Protein AF-A0A1V1X166-F1 (afdb_monomer_lite)

Secondary structure (DSSP, 8-state):
-----------------PPPPPPPP--EEEE-TTSSEEEEEETTTTEEEEEEE-TTS-EEEEEEEE---S--EE-TTSSEEEEE-TTTTEEETT--TT-EEEEEEETTEEEEEEEGGGT-S-GGGPEE-SSEEE-EEEEEE-TTS-EEEEETT--EEEEETTTTEEEEPP---

Foldseek 3Di:
DDDDDDDPDPPPPDPQPDDPDDDDDAWDKAAAPVRQKIWTQHPVQQKIWIWGQDPVRDTDTDAMAGHHACDWFAHPVRFKIKGADNCQQWAFPPDDQQDFGIWMAGRHHTDETDGNVVQDVDPVLWPDDSGTTGFWHWPGADPVRWTWTAGSVRWIWTQDRVRRDIDTDDPDD

Radius of gyration: 21.97 Å; chains: 1; bounding box: 87×27×48 Å

Structure (mmCIF, N/CA/C/O backbone):
data_AF-A0A1V1X166-F1
#
_entry.id   AF-A0A1V1X166-F1
#
loop_
_atom_site.group_PDB
_atom_site.id
_atom_site.type_symbol
_atom_site.label_atom_id
_atom_site.label_alt_id
_atom_site.label_comp_id
_atom_site.label_asym_id
_atom_site.label_entity_id
_atom_site.label_seq_id
_atom_site.pdbx_PDB_ins_code
_atom_site.Cartn_x
_atom_site.Cartn_y
_atom_site.Cartn_z
_atom_site.occupancy
_atom_site.B_iso_or_equiv
_atom_site.auth_seq_id
_atom_site.auth_comp_id
_atom_site.auth_asym_id
_atom_site.auth_atom_id
_atom_site.pdbx_PDB_model_num
ATOM 1 N N . MET A 1 1 ? 74.374 15.516 -13.409 1.00 42.09 1 MET A N 1
ATOM 2 C CA . MET A 1 1 ? 73.071 16.212 -13.307 1.00 42.09 1 MET A CA 1
ATOM 3 C C . MET A 1 1 ? 71.978 15.278 -13.820 1.00 42.09 1 MET A C 1
ATOM 5 O O . MET A 1 1 ? 71.886 15.093 -15.024 1.00 42.09 1 MET A O 1
ATOM 9 N N . LYS A 1 2 ? 71.213 14.615 -12.943 1.00 38.03 2 LYS A N 1
ATOM 10 C CA . LYS A 1 2 ? 70.090 13.744 -13.339 1.00 38.03 2 LYS A CA 1
ATOM 11 C C . LYS A 1 2 ? 68.801 14.363 -12.799 1.00 38.03 2 LYS A C 1
ATOM 13 O O . LYS A 1 2 ? 68.615 14.415 -11.590 1.00 38.03 2 LYS A O 1
ATOM 18 N N . ARG A 1 3 ? 67.966 14.903 -13.692 1.00 47.53 3 ARG A N 1
ATOM 19 C CA . ARG A 1 3 ? 66.640 15.444 -13.363 1.00 47.53 3 ARG A CA 1
ATOM 20 C C . ARG A 1 3 ? 65.646 14.282 -13.362 1.00 47.53 3 ARG A C 1
ATOM 22 O O . ARG A 1 3 ? 65.454 13.653 -14.397 1.00 47.53 3 ARG A O 1
ATOM 29 N N . ILE A 1 4 ? 65.070 13.980 -12.203 1.00 52.19 4 ILE A N 1
ATOM 30 C CA . ILE A 1 4 ? 63.981 13.010 -12.053 1.00 52.19 4 ILE A CA 1
ATOM 31 C C . ILE A 1 4 ? 62.680 13.753 -12.367 1.00 52.19 4 ILE A C 1
ATOM 33 O O . ILE A 1 4 ? 62.366 14.751 -11.723 1.00 52.19 4 ILE A O 1
ATOM 37 N N . PHE A 1 5 ? 61.967 13.298 -13.395 1.00 48.84 5 PHE A N 1
ATOM 38 C CA . PHE A 1 5 ? 60.671 13.835 -13.800 1.00 48.84 5 PHE A CA 1
ATOM 39 C C . PHE A 1 5 ? 59.588 13.131 -12.972 1.00 48.84 5 PHE A C 1
ATOM 41 O O . PHE A 1 5 ? 59.357 11.936 -13.139 1.00 48.84 5 PHE A O 1
ATOM 48 N N . PHE A 1 6 ? 58.970 13.850 -12.036 1.00 45.91 6 PHE A N 1
ATOM 49 C CA . PHE A 1 6 ? 57.868 13.337 -11.222 1.00 45.91 6 PHE A CA 1
ATOM 50 C C . PHE A 1 6 ? 56.569 13.514 -12.020 1.00 45.91 6 PHE A C 1
ATOM 52 O O . PHE A 1 6 ? 56.076 14.631 -12.172 1.00 45.91 6 PHE A O 1
ATOM 59 N N . ILE A 1 7 ? 56.045 12.429 -12.593 1.00 56.78 7 ILE A N 1
ATOM 60 C CA . ILE A 1 7 ? 54.735 12.430 -13.255 1.00 56.78 7 ILE A CA 1
ATOM 61 C C . ILE A 1 7 ? 53.681 12.307 -12.152 1.00 56.78 7 ILE A C 1
ATOM 63 O O . ILE A 1 7 ? 53.504 11.244 -11.563 1.00 56.78 7 ILE A O 1
ATOM 67 N N . ILE A 1 8 ? 53.012 13.418 -11.846 1.00 57.50 8 ILE A N 1
ATOM 68 C CA . ILE A 1 8 ? 51.854 13.448 -10.950 1.00 57.50 8 ILE A CA 1
ATOM 69 C C . ILE A 1 8 ? 50.669 12.865 -11.727 1.00 57.50 8 ILE A C 1
ATOM 71 O O . ILE A 1 8 ? 50.117 13.508 -12.618 1.00 57.50 8 ILE A O 1
ATOM 75 N N . LEU A 1 9 ? 50.311 11.621 -11.409 1.00 56.12 9 LEU A N 1
ATOM 76 C CA . LEU A 1 9 ? 49.107 10.965 -11.907 1.00 56.12 9 LEU A CA 1
ATOM 77 C C . LEU A 1 9 ? 47.897 11.577 -11.183 1.00 56.12 9 LEU A C 1
ATOM 79 O O . LEU A 1 9 ? 47.654 11.297 -10.010 1.00 56.12 9 LEU A O 1
ATOM 83 N N . LEU A 1 10 ? 47.171 12.462 -11.866 1.00 51.81 10 LEU A N 1
ATOM 84 C CA . LEU A 1 10 ? 45.935 13.057 -11.362 1.00 51.81 10 LEU A CA 1
ATOM 85 C C . LEU A 1 10 ? 44.828 11.983 -11.391 1.00 51.81 10 LEU A C 1
ATOM 87 O O . LEU A 1 10 ? 44.236 11.719 -12.436 1.00 51.81 10 LEU A O 1
ATOM 91 N N . CYS A 1 11 ? 44.560 11.332 -10.256 1.00 50.81 11 CYS A N 1
ATOM 92 C CA . CYS A 1 11 ? 43.386 10.473 -10.098 1.00 50.81 11 CYS A CA 1
ATOM 93 C C . CYS A 1 11 ? 42.129 11.350 -10.070 1.00 50.81 11 CYS A C 1
ATOM 95 O O . CYS A 1 11 ? 41.795 11.941 -9.045 1.00 50.81 11 CYS A O 1
ATOM 97 N N . ILE A 1 12 ? 41.440 11.444 -11.205 1.00 56.12 12 ILE A N 1
ATOM 98 C CA . ILE A 1 12 ? 40.111 12.047 -11.294 1.00 56.12 12 ILE A CA 1
ATOM 99 C C . ILE A 1 12 ? 39.146 11.062 -10.625 1.00 56.12 12 ILE A C 1
ATOM 101 O O . ILE A 1 12 ? 38.774 10.051 -11.217 1.00 56.12 12 ILE A O 1
ATOM 105 N N . THR A 1 13 ? 38.784 11.307 -9.367 1.00 55.53 13 THR A N 1
ATOM 106 C CA . THR A 1 13 ? 37.770 10.513 -8.671 1.00 55.53 13 THR A CA 1
ATOM 107 C C . THR A 1 13 ? 36.413 10.812 -9.297 1.00 55.53 13 THR A C 1
ATOM 109 O O . THR A 1 13 ? 35.827 11.874 -9.098 1.00 55.53 13 THR A O 1
ATOM 112 N N . SER A 1 14 ? 35.911 9.883 -10.106 1.00 57.38 14 SER A N 1
ATOM 113 C CA . SER A 1 14 ? 34.529 9.924 -10.569 1.00 57.38 14 SER A CA 1
ATOM 114 C C . SER A 1 14 ? 33.628 9.827 -9.341 1.00 57.38 14 SER A C 1
ATOM 116 O O . SER A 1 14 ? 33.658 8.824 -8.628 1.00 57.38 14 SER A O 1
ATOM 118 N N . VAL A 1 15 ? 32.858 10.878 -9.063 1.00 58.56 15 VAL A N 1
ATOM 119 C CA . VAL A 1 15 ? 31.789 10.826 -8.065 1.00 58.56 15 VAL A CA 1
ATOM 120 C C . VAL A 1 15 ? 30.773 9.812 -8.581 1.00 58.56 15 VAL A C 1
ATOM 122 O O . VAL A 1 15 ? 29.989 10.097 -9.483 1.00 58.56 15 VAL A O 1
ATOM 125 N N . SER A 1 16 ? 30.851 8.586 -8.071 1.00 56.56 16 SER A N 1
ATOM 126 C CA . SER A 1 16 ? 29.845 7.567 -8.325 1.00 56.56 16 SER A CA 1
ATOM 127 C C . SER A 1 16 ? 28.588 7.997 -7.583 1.00 56.56 16 SER A C 1
ATOM 129 O O . SER A 1 16 ? 28.503 7.845 -6.366 1.00 56.56 16 SER A O 1
ATOM 131 N N . HIS A 1 17 ? 27.625 8.564 -8.305 1.00 52.34 17 HIS A N 1
ATOM 132 C CA . HIS A 1 17 ? 26.271 8.763 -7.804 1.00 52.34 17 HIS A CA 1
ATOM 133 C C . HIS A 1 17 ? 25.604 7.390 -7.697 1.00 52.34 17 HIS A C 1
ATOM 135 O O . HIS A 1 17 ? 24.912 6.950 -8.609 1.00 52.34 17 HIS A O 1
ATOM 141 N N . ALA A 1 18 ? 25.903 6.673 -6.616 1.00 65.25 18 ALA A N 1
ATOM 142 C CA . ALA A 1 18 ? 25.117 5.520 -6.218 1.00 65.25 18 ALA A CA 1
ATOM 143 C C . ALA A 1 18 ? 23.776 6.008 -5.660 1.00 65.25 18 ALA A C 1
ATOM 145 O O . ALA A 1 18 ? 23.698 7.095 -5.083 1.00 65.25 18 ALA A O 1
ATOM 146 N N . ASP A 1 19 ? 22.737 5.197 -5.837 1.00 65.19 19 ASP A N 1
ATOM 147 C CA . ASP A 1 19 ? 21.467 5.413 -5.152 1.00 65.19 19 ASP A CA 1
ATOM 148 C C . ASP A 1 19 ? 21.741 5.406 -3.629 1.00 65.19 19 ASP A C 1
ATOM 150 O O . ASP A 1 19 ? 22.492 4.554 -3.140 1.00 65.19 19 ASP A O 1
ATOM 154 N N . GLU A 1 20 ? 21.206 6.383 -2.886 1.00 73.88 20 GLU A N 1
ATOM 155 C CA . GLU A 1 20 ? 21.407 6.469 -1.432 1.00 73.88 20 GLU A CA 1
ATOM 156 C C . GLU A 1 20 ? 20.883 5.184 -0.766 1.00 73.88 20 GLU A C 1
ATOM 158 O O . GLU A 1 20 ? 19.783 4.729 -1.106 1.00 73.88 20 GLU A O 1
ATOM 163 N N . PRO A 1 21 ? 21.649 4.553 0.148 1.00 79.06 21 PRO A N 1
ATOM 164 C CA . PRO A 1 21 ? 21.191 3.339 0.801 1.00 79.06 21 PRO A CA 1
ATOM 165 C C . PRO A 1 21 ? 19.888 3.611 1.550 1.00 79.06 21 PRO A C 1
ATOM 167 O O . PRO A 1 21 ? 19.749 4.612 2.253 1.00 79.06 21 PRO A O 1
ATOM 170 N N . LEU A 1 22 ? 18.932 2.689 1.421 1.00 83.12 22 LEU A N 1
ATOM 171 C CA . LEU A 1 22 ? 17.694 2.764 2.184 1.00 83.12 22 LEU A CA 1
ATOM 172 C C . LEU A 1 22 ? 18.027 2.816 3.688 1.00 83.12 22 LEU A C 1
ATOM 174 O O . LEU A 1 22 ? 18.881 2.042 4.132 1.00 83.12 22 LEU A O 1
ATOM 178 N N . PRO A 1 23 ? 17.348 3.669 4.485 1.00 85.94 23 PRO A N 1
ATOM 179 C CA . PRO A 1 23 ? 17.540 3.678 5.931 1.00 85.94 23 PRO A CA 1
ATOM 180 C C . PRO A 1 23 ? 17.315 2.288 6.535 1.00 85.94 23 PRO A C 1
ATOM 182 O O . PRO A 1 23 ? 16.615 1.459 5.945 1.00 85.94 23 PRO A O 1
ATOM 185 N N . ALA A 1 24 ? 17.852 2.031 7.724 1.00 90.31 24 ALA A N 1
ATOM 186 C CA . ALA A 1 24 ? 17.604 0.764 8.401 1.00 90.31 24 ALA A CA 1
ATOM 187 C C . ALA A 1 24 ? 16.084 0.499 8.551 1.00 90.31 24 ALA A C 1
ATOM 189 O O . ALA A 1 24 ? 15.291 1.445 8.622 1.00 90.31 24 ALA A O 1
ATOM 190 N N . PRO A 1 25 ? 15.642 -0.770 8.531 1.00 93.38 25 PRO A N 1
ATOM 191 C CA . PRO A 1 25 ? 14.286 -1.126 8.932 1.00 93.38 25 PRO A CA 1
ATOM 192 C C . PRO A 1 2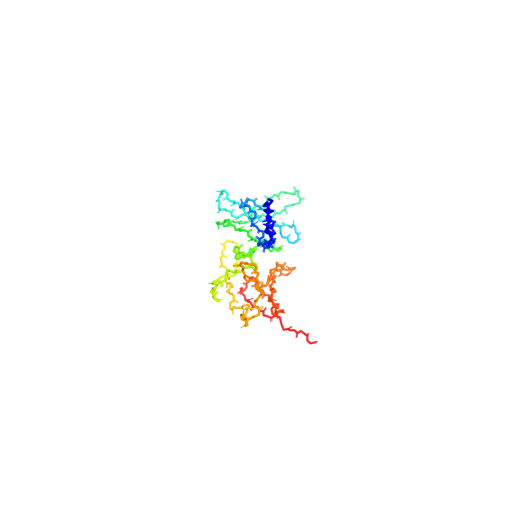5 ? 13.991 -0.634 10.353 1.00 93.38 25 PRO A C 1
ATOM 194 O O . PRO A 1 25 ? 14.818 -0.805 11.243 1.00 93.38 25 PRO A O 1
ATOM 197 N N . GLU A 1 26 ? 12.808 -0.063 10.565 1.00 95.56 26 GLU A N 1
ATOM 198 C CA . GLU A 1 26 ? 12.325 0.370 11.879 1.00 95.56 26 GLU A CA 1
ATOM 199 C C . GLU A 1 26 ? 10.797 0.263 11.950 1.00 95.56 26 GLU A C 1
ATOM 201 O O . GLU A 1 26 ? 10.124 0.163 10.917 1.00 95.56 26 GLU A O 1
ATOM 206 N N . THR A 1 27 ? 10.248 0.278 13.166 1.00 97.75 27 THR A N 1
ATOM 207 C CA . THR A 1 27 ? 8.806 0.440 13.384 1.00 97.75 27 THR A CA 1
ATOM 208 C C . THR A 1 27 ? 8.395 1.863 13.028 1.00 97.75 27 THR A C 1
ATOM 210 O O . THR A 1 27 ? 9.026 2.823 13.467 1.00 97.75 27 THR A O 1
ATOM 213 N N . TYR A 1 28 ? 7.322 2.017 12.256 1.00 97.75 28 TYR A N 1
ATOM 214 C CA . TYR A 1 28 ? 6.854 3.334 11.819 1.00 97.75 28 TYR A CA 1
ATOM 215 C C . TYR A 1 28 ? 5.332 3.397 11.694 1.00 97.75 28 TYR A C 1
ATOM 217 O O . TYR A 1 28 ? 4.637 2.380 11.721 1.00 97.75 28 TYR A O 1
ATOM 225 N N . GLN A 1 29 ? 4.805 4.617 11.559 1.00 98.00 29 GLN A N 1
ATOM 226 C CA . GLN A 1 29 ? 3.374 4.865 11.409 1.00 98.00 29 GLN A CA 1
ATOM 227 C C . GLN A 1 29 ? 3.035 5.428 10.031 1.00 98.00 29 GLN A C 1
ATOM 229 O O . GLN A 1 29 ? 3.658 6.380 9.560 1.00 98.00 29 GLN A O 1
ATOM 234 N N . VAL A 1 30 ? 1.978 4.894 9.422 1.00 97.75 30 VAL A N 1
ATOM 235 C CA . VAL A 1 30 ? 1.393 5.406 8.179 1.00 97.75 30 VAL A CA 1
ATOM 236 C C . VAL A 1 30 ? 0.041 6.018 8.476 1.00 97.75 30 VAL A C 1
ATOM 238 O O . VAL A 1 30 ? -0.903 5.327 8.853 1.00 97.75 30 VAL A O 1
ATOM 241 N N . TRP A 1 31 ? -0.075 7.323 8.261 1.00 97.94 31 TRP A N 1
ATOM 242 C CA . TRP A 1 31 ? -1.326 8.044 8.458 1.00 97.94 31 TRP A CA 1
ATOM 243 C C . TRP A 1 31 ? -2.164 8.076 7.183 1.00 97.94 31 TRP A C 1
ATOM 245 O O . TRP A 1 31 ? -1.657 8.380 6.105 1.00 97.94 31 TRP A O 1
ATOM 255 N N . SER A 1 32 ? -3.468 7.851 7.334 1.00 97.62 32 SER A N 1
ATOM 256 C CA . SER A 1 32 ? -4.453 8.202 6.304 1.00 97.62 32 SER A CA 1
ATOM 257 C C . SER A 1 32 ? -4.414 9.706 6.007 1.00 97.62 32 SER A C 1
ATOM 259 O O . SER A 1 32 ? -4.053 10.518 6.868 1.00 97.62 32 SER A O 1
ATOM 261 N N . GLU A 1 33 ? -4.804 10.100 4.796 1.00 95.50 33 GLU A N 1
ATOM 262 C CA . GLU A 1 33 ? -4.783 11.504 4.367 1.00 95.50 33 GLU A CA 1
ATOM 263 C C . GLU A 1 33 ? -5.695 12.374 5.246 1.00 95.50 33 GLU A C 1
ATOM 265 O O . GLU A 1 33 ? -5.309 13.466 5.663 1.00 95.50 33 GLU A O 1
ATOM 270 N N . ASN A 1 34 ? -6.860 11.847 5.634 1.00 95.44 34 ASN A N 1
ATOM 271 C CA . ASN A 1 34 ? -7.811 12.540 6.503 1.00 95.44 34 ASN A CA 1
ATOM 272 C C . ASN A 1 34 ? -7.438 12.554 7.997 1.00 95.44 34 ASN A C 1
ATOM 274 O O . ASN A 1 34 ? -8.203 13.099 8.796 1.00 95.44 34 ASN A O 1
ATOM 278 N N . LYS A 1 35 ? -6.308 11.939 8.379 1.00 95.44 35 LYS A N 1
ATOM 279 C CA . LYS A 1 35 ? -5.769 11.878 9.750 1.00 95.44 35 LYS A CA 1
ATOM 280 C C . LYS A 1 35 ? -6.686 11.233 10.797 1.00 95.44 35 LYS A C 1
ATOM 282 O O . LYS A 1 35 ? -6.447 11.375 11.992 1.00 95.44 35 LYS A O 1
ATOM 287 N N . LYS A 1 36 ? -7.717 10.490 10.381 1.00 96.88 36 LYS A N 1
ATOM 288 C CA . LYS A 1 36 ? -8.622 9.772 11.303 1.00 96.88 36 LYS A CA 1
ATOM 289 C C . LYS A 1 36 ? -8.162 8.349 11.602 1.00 96.88 36 LYS A C 1
ATOM 291 O O . LYS A 1 36 ? -8.652 7.743 12.554 1.00 96.88 36 LYS A O 1
ATOM 296 N N . TYR A 1 37 ? -7.246 7.830 10.791 1.00 98.44 37 TYR A N 1
ATOM 297 C CA . TYR A 1 37 ? -6.717 6.476 10.887 1.00 98.44 37 TYR A CA 1
ATOM 298 C C . TYR A 1 37 ? -5.202 6.483 10.722 1.00 98.44 37 TYR A C 1
ATOM 300 O O . TYR A 1 37 ? -4.668 7.278 9.938 1.00 98.44 37 TYR A O 1
ATOM 308 N N . PHE A 1 38 ? -4.529 5.564 11.402 1.00 98.50 38 PHE A N 1
ATOM 309 C CA . PHE A 1 38 ? -3.125 5.266 11.154 1.00 98.50 38 PHE A CA 1
ATOM 310 C C . PHE A 1 38 ? -2.872 3.764 11.285 1.00 98.50 38 PHE A C 1
ATOM 312 O O . PHE A 1 38 ? -3.603 3.065 11.986 1.00 98.50 38 PHE A O 1
ATOM 319 N N . ALA A 1 39 ? -1.856 3.279 10.584 1.00 98.56 39 ALA A N 1
ATOM 320 C CA . ALA A 1 39 ? -1.331 1.933 10.723 1.00 98.56 39 ALA A CA 1
ATOM 321 C C . ALA A 1 39 ? 0.020 2.020 11.426 1.00 98.56 39 ALA A C 1
ATOM 323 O O . ALA A 1 39 ? 0.849 2.841 11.037 1.00 98.56 39 ALA A O 1
ATOM 324 N N . GLU A 1 40 ? 0.238 1.197 12.439 1.00 98.50 40 GLU A N 1
ATOM 325 C CA . GLU A 1 40 ? 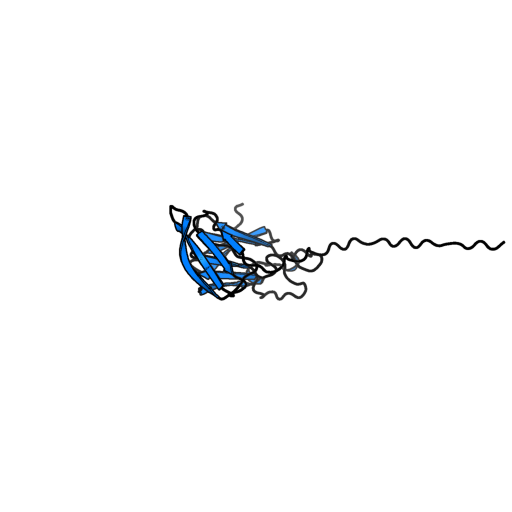1.552 0.964 13.029 1.00 98.50 40 GLU A CA 1
ATOM 326 C C . GLU A 1 40 ? 2.140 -0.293 12.393 1.00 98.50 40 GLU A C 1
ATOM 328 O O . GLU A 1 40 ? 1.521 -1.354 12.443 1.00 98.50 40 GLU A O 1
ATOM 333 N N . ILE A 1 41 ? 3.291 -0.155 11.740 1.00 98.19 41 ILE A N 1
ATOM 334 C CA . ILE A 1 41 ? 3.990 -1.236 11.043 1.00 98.19 41 ILE A CA 1
ATOM 335 C C . ILE A 1 41 ? 5.169 -1.640 11.925 1.00 98.19 41 ILE A C 1
ATOM 337 O O . ILE A 1 41 ? 6.218 -0.994 11.892 1.00 98.19 41 ILE A O 1
ATOM 341 N N . ASN A 1 42 ? 4.972 -2.656 12.763 1.00 97.81 42 ASN A N 1
ATOM 342 C CA . ASN A 1 42 ? 5.918 -3.055 13.799 1.00 97.81 42 ASN A CA 1
ATOM 343 C C . ASN A 1 42 ? 6.935 -4.068 13.255 1.00 97.81 42 ASN A C 1
ATOM 345 O O . ASN A 1 42 ? 6.564 -5.105 12.705 1.00 97.81 42 ASN A O 1
ATOM 349 N N . LEU A 1 43 ? 8.223 -3.735 13.380 1.00 95.94 43 LEU A N 1
ATOM 350 C CA . LEU A 1 43 ? 9.330 -4.578 12.928 1.00 95.94 43 LEU A CA 1
ATOM 351 C C . LEU A 1 43 ? 9.621 -5.735 13.891 1.00 95.94 43 LEU A C 1
ATOM 353 O O . LEU A 1 43 ? 9.945 -6.827 13.438 1.00 95.94 43 LEU A O 1
ATOM 357 N N . GLU A 1 44 ? 9.547 -5.487 15.198 1.00 95.94 44 GLU A N 1
ATOM 358 C CA . GLU A 1 44 ? 9.928 -6.452 16.237 1.00 95.94 44 GLU A CA 1
ATOM 359 C C . GLU A 1 44 ? 8.927 -7.605 16.320 1.00 95.94 44 GLU A C 1
ATOM 361 O O . GLU A 1 44 ? 9.323 -8.769 16.374 1.00 95.94 44 GLU A O 1
ATOM 366 N N . ASP A 1 45 ? 7.637 -7.277 16.256 1.00 95.69 45 ASP A N 1
ATOM 367 C CA . ASP A 1 45 ? 6.544 -8.247 16.354 1.00 95.69 45 ASP A CA 1
ATOM 368 C C . ASP A 1 45 ? 6.131 -8.836 14.992 1.00 95.69 45 ASP A C 1
ATOM 370 O O . ASP A 1 45 ? 5.259 -9.704 14.936 1.00 95.69 45 ASP A O 1
ATOM 374 N N . ASP A 1 46 ? 6.726 -8.350 13.891 1.00 96.75 46 ASP A N 1
ATOM 375 C CA . ASP A 1 46 ? 6.322 -8.644 12.507 1.00 96.75 46 ASP A CA 1
ATOM 376 C C . ASP A 1 46 ? 4.797 -8.508 12.321 1.00 96.75 46 ASP A C 1
ATOM 378 O O . ASP A 1 46 ? 4.107 -9.397 11.810 1.00 96.75 46 ASP A O 1
ATOM 382 N N . LEU A 1 47 ? 4.247 -7.388 12.799 1.00 98.06 47 LEU A N 1
ATOM 383 C CA . LEU A 1 47 ? 2.808 -7.164 12.916 1.00 98.06 47 LEU A CA 1
ATOM 384 C C . LEU A 1 47 ? 2.439 -5.741 12.490 1.00 98.06 47 LEU A C 1
ATOM 386 O O . LEU A 1 47 ? 3.017 -4.757 12.941 1.00 98.06 47 LEU A O 1
ATOM 390 N N . SER A 1 48 ? 1.437 -5.628 11.628 1.00 98.38 48 SER A N 1
ATOM 391 C CA . SER A 1 48 ? 0.865 -4.356 11.197 1.00 98.38 48 SER A CA 1
ATOM 392 C C . SER A 1 48 ? -0.539 -4.193 11.769 1.00 98.38 48 SER A C 1
ATOM 394 O O . SER A 1 48 ? -1.425 -4.987 11.444 1.00 98.38 48 SER A O 1
ATOM 396 N N . THR A 1 49 ? -0.768 -3.141 12.556 1.00 98.69 49 THR A N 1
ATOM 397 C CA . THR A 1 49 ? -2.050 -2.897 13.239 1.00 98.69 49 THR A CA 1
ATOM 398 C C . THR A 1 49 ? -2.644 -1.558 12.831 1.00 98.69 49 THR A C 1
ATOM 400 O O . THR A 1 49 ? -1.963 -0.534 12.834 1.00 98.69 49 THR A O 1
ATOM 403 N N . VAL A 1 50 ? -3.930 -1.545 12.477 1.00 98.69 50 VAL A N 1
ATOM 404 C CA . VAL A 1 50 ? -4.642 -0.333 12.061 1.00 98.69 50 VAL A CA 1
ATOM 405 C C . VAL A 1 50 ? -5.542 0.177 13.172 1.00 98.69 50 VAL A C 1
ATOM 407 O O . VAL A 1 50 ? -6.352 -0.559 13.734 1.00 98.69 50 VAL A O 1
ATOM 410 N N . TYR A 1 51 ? -5.448 1.477 13.428 1.00 98.69 51 TYR A N 1
ATOM 411 C CA . TYR A 1 51 ? -6.185 2.179 14.464 1.00 98.69 51 TYR A CA 1
ATOM 412 C C . TYR A 1 51 ? -7.064 3.283 13.881 1.00 98.69 51 TYR A C 1
ATOM 414 O O . TYR A 1 51 ? -6.730 3.938 12.889 1.00 98.69 51 TYR A O 1
ATOM 422 N N . ARG A 1 52 ? -8.174 3.546 14.567 1.00 98.25 52 ARG A N 1
ATOM 423 C CA . ARG A 1 52 ? -8.968 4.766 14.444 1.00 98.25 52 ARG A CA 1
ATOM 424 C C . ARG A 1 52 ? -8.661 5.699 15.608 1.00 98.25 52 ARG A C 1
ATOM 426 O O . ARG A 1 52 ? -8.627 5.259 16.754 1.00 98.25 52 ARG A O 1
ATOM 433 N N . ILE A 1 53 ? -8.547 6.989 15.313 1.00 97.00 53 ILE A N 1
ATOM 434 C CA . ILE A 1 53 ? -8.448 8.048 16.316 1.00 97.00 53 ILE A CA 1
ATOM 435 C C . ILE A 1 53 ? -9.851 8.517 16.725 1.00 97.00 53 ILE A C 1
ATOM 437 O O . ILE A 1 53 ? -10.675 8.911 15.890 1.00 97.00 53 ILE A O 1
ATOM 441 N N . GLY A 1 54 ? -10.140 8.427 18.022 1.00 91.50 54 GLY A N 1
ATOM 442 C CA . GLY A 1 54 ? -11.346 8.936 18.667 1.00 91.50 54 GLY A CA 1
ATOM 443 C C . GLY A 1 54 ? -11.287 10.442 18.943 1.00 91.50 54 GLY A C 1
ATOM 444 O O . GLY A 1 54 ? -10.311 11.118 18.637 1.00 91.50 54 GLY A O 1
ATOM 445 N N . LYS A 1 55 ? -12.350 10.990 19.550 1.00 86.00 55 LYS A N 1
ATOM 446 C CA . LYS A 1 55 ? -12.466 12.439 19.825 1.00 86.00 55 LYS A CA 1
ATOM 447 C C . LYS A 1 55 ? -11.396 12.981 20.784 1.00 86.00 55 LYS A C 1
ATOM 449 O O . LYS A 1 55 ? -11.060 14.152 20.685 1.00 86.00 55 LYS A O 1
ATOM 454 N N . ASN A 1 56 ? -10.871 12.135 21.669 1.00 89.62 56 ASN A N 1
ATOM 455 C CA . ASN A 1 56 ? -9.882 12.498 22.688 1.00 89.62 56 ASN A CA 1
ATOM 456 C C . ASN A 1 56 ? -8.523 11.838 22.408 1.00 89.62 56 ASN A C 1
ATOM 458 O O . ASN A 1 56 ? -7.867 11.379 23.335 1.00 89.62 56 ASN A O 1
ATOM 462 N N . GLU A 1 57 ? -8.169 11.669 21.131 1.00 88.56 57 GLU A N 1
ATOM 463 C CA . GLU A 1 57 ? -6.949 10.966 20.691 1.00 88.56 57 GLU A CA 1
ATOM 464 C C . GLU A 1 57 ? -6.863 9.485 21.111 1.00 88.56 57 GLU A C 1
ATOM 466 O O . GLU A 1 57 ? -5.851 8.820 20.894 1.00 88.56 57 GLU A O 1
ATOM 471 N N . GLU A 1 58 ? -7.956 8.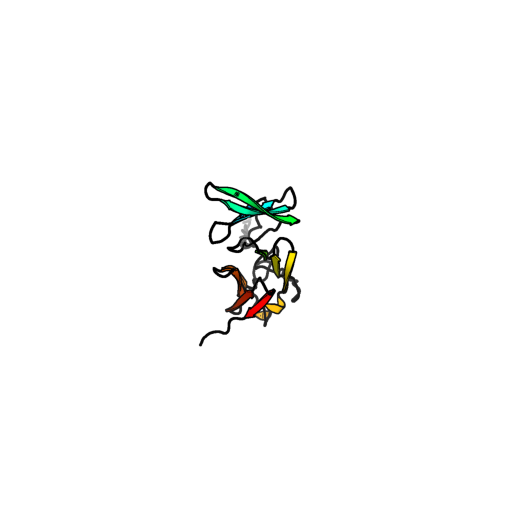936 21.651 1.00 94.25 58 GLU A N 1
ATOM 472 C CA . GLU A 1 58 ? -8.077 7.519 21.970 1.00 94.25 58 GLU A CA 1
ATOM 473 C C . GLU A 1 58 ? -7.850 6.680 20.710 1.00 94.25 58 GLU A C 1
ATOM 475 O O . GLU A 1 58 ? -8.489 6.891 19.674 1.00 94.25 58 GLU A O 1
ATOM 480 N N . ARG A 1 59 ? -6.940 5.713 20.811 1.00 96.12 59 ARG A N 1
ATOM 481 C CA . ARG A 1 59 ? -6.611 4.791 19.729 1.00 96.12 59 ARG A CA 1
ATOM 482 C C . ARG A 1 59 ? -7.478 3.553 19.874 1.00 96.12 59 ARG A C 1
ATOM 484 O O . ARG A 1 59 ? -7.307 2.780 20.811 1.00 96.12 59 ARG A O 1
ATOM 491 N N . LYS A 1 60 ? -8.390 3.353 18.929 1.00 97.56 60 LYS A N 1
ATOM 492 C CA . LYS A 1 60 ? -9.179 2.127 18.838 1.00 97.56 60 LYS A CA 1
ATOM 493 C C . LYS A 1 60 ? -8.613 1.243 17.740 1.00 97.56 60 LYS A C 1
ATOM 495 O O . LYS A 1 60 ? -8.658 1.633 16.575 1.00 97.56 60 LYS A O 1
ATOM 500 N N . GLU A 1 61 ? -8.129 0.063 18.101 1.00 98.12 61 GLU A N 1
ATOM 501 C CA . GLU A 1 61 ? -7.740 -0.959 17.128 1.00 98.12 61 GLU A CA 1
ATOM 502 C C . GLU A 1 61 ? -8.940 -1.355 16.256 1.00 98.12 61 GLU A C 1
ATOM 504 O O . GLU A 1 61 ? -10.067 -1.501 16.742 1.00 98.12 61 GLU A O 1
ATOM 509 N N . LEU A 1 62 ? -8.702 -1.485 14.953 1.00 98.25 62 LEU A N 1
ATOM 510 C CA . LEU A 1 62 ? -9.692 -1.936 13.980 1.00 98.25 62 LEU A CA 1
ATOM 511 C C . LEU A 1 62 ? -9.412 -3.364 13.526 1.00 98.25 62 LEU A C 1
ATOM 513 O O . LEU A 1 62 ? -10.320 -4.191 13.526 1.00 98.25 62 LEU A O 1
ATOM 517 N N . TRP A 1 63 ? -8.178 -3.627 13.102 1.00 98.62 63 TRP A N 1
ATOM 518 C CA . TRP A 1 63 ? -7.728 -4.920 12.599 1.00 98.62 63 TRP A CA 1
ATOM 519 C C . TRP A 1 63 ? -6.199 -4.955 12.525 1.00 98.62 63 TRP A C 1
ATOM 521 O O . TRP A 1 63 ? -5.535 -3.919 12.596 1.00 98.62 63 TRP A O 1
ATOM 531 N N . GLN A 1 64 ? -5.658 -6.155 12.327 1.00 98.38 64 GLN A N 1
ATOM 532 C CA . GLN A 1 64 ? -4.225 -6.415 12.234 1.00 98.38 64 GLN A CA 1
ATOM 533 C C . GLN A 1 64 ? -3.906 -7.444 11.145 1.00 98.38 64 GLN A C 1
ATOM 535 O O . GLN A 1 64 ? -4.780 -8.199 10.706 1.00 98.38 64 GLN A O 1
ATOM 540 N N . MET A 1 65 ? -2.649 -7.480 10.716 1.00 98.19 65 MET A N 1
ATOM 541 C CA . MET A 1 65 ? -2.100 -8.502 9.828 1.00 98.19 65 MET A CA 1
ATOM 542 C C . MET A 1 65 ? -0.623 -8.744 10.123 1.00 98.19 65 MET A C 1
ATOM 544 O O . MET A 1 65 ? 0.094 -7.811 10.470 1.00 98.19 65 MET A O 1
ATOM 548 N N . TYR A 1 66 ? -0.160 -9.977 9.929 1.00 97.81 66 TYR A N 1
ATOM 549 C CA . TYR A 1 66 ? 1.266 -10.285 10.007 1.00 97.81 66 TYR A CA 1
ATOM 550 C C . TYR A 1 66 ? 2.043 -9.637 8.858 1.00 97.81 66 TYR A C 1
ATOM 552 O O . TYR A 1 66 ? 1.557 -9.566 7.721 1.00 97.81 66 TYR A O 1
ATOM 560 N N . GLY A 1 67 ? 3.263 -9.220 9.167 1.00 96.12 67 GLY A N 1
ATOM 561 C CA . GLY A 1 67 ? 4.227 -8.645 8.249 1.00 96.12 67 GLY A CA 1
ATOM 562 C C . GLY A 1 67 ? 4.626 -7.221 8.623 1.00 96.12 67 GLY A C 1
ATOM 563 O O . GLY A 1 67 ? 3.776 -6.342 8.793 1.00 96.12 67 GLY A O 1
ATOM 564 N N . TRP A 1 68 ? 5.932 -6.982 8.636 1.00 97.25 68 TRP A N 1
ATOM 565 C CA . TRP A 1 68 ? 6.532 -5.671 8.457 1.00 97.25 68 TRP A CA 1
ATOM 566 C C . TRP A 1 68 ? 6.702 -5.366 6.965 1.00 97.25 68 TRP A C 1
ATOM 568 O O . TRP A 1 68 ? 7.166 -6.189 6.170 1.00 97.25 68 TRP A O 1
ATOM 578 N N . PHE A 1 69 ? 6.357 -4.144 6.571 1.00 96.12 69 PHE A N 1
ATOM 579 C CA . PHE A 1 69 ? 6.481 -3.680 5.193 1.00 96.12 69 PHE A CA 1
ATOM 580 C C . PHE A 1 69 ? 7.270 -2.392 5.168 1.00 96.12 69 PHE A C 1
ATOM 582 O O . PHE A 1 69 ? 6.986 -1.486 5.938 1.00 96.12 69 PHE A O 1
ATOM 589 N N . ARG A 1 70 ? 8.219 -2.267 4.241 1.00 94.69 70 ARG A N 1
ATOM 590 C CA . ARG A 1 70 ? 9.040 -1.057 4.135 1.00 94.69 70 ARG A CA 1
ATOM 591 C C . ARG A 1 70 ? 8.226 0.197 3.813 1.00 94.69 70 ARG A C 1
ATOM 593 O O . ARG A 1 70 ? 8.539 1.273 4.305 1.00 94.69 70 ARG A O 1
ATOM 600 N N . TRP A 1 71 ? 7.211 0.030 2.972 1.00 95.94 71 TRP A N 1
ATOM 601 C CA . TRP A 1 71 ? 6.338 1.094 2.502 1.00 95.94 71 TRP A CA 1
ATOM 602 C C . TRP A 1 71 ? 4.892 0.641 2.626 1.00 95.94 71 TRP A C 1
ATOM 604 O O . TRP A 1 71 ? 4.571 -0.516 2.335 1.00 95.94 71 TRP A O 1
ATOM 614 N N . ALA A 1 72 ? 4.016 1.566 2.998 1.00 97.75 72 ALA A N 1
ATOM 615 C CA . ALA A 1 72 ? 2.586 1.336 3.022 1.00 97.75 72 ALA A CA 1
ATOM 616 C C . ALA A 1 72 ? 1.809 2.646 2.847 1.00 97.75 72 ALA A C 1
ATOM 618 O O . ALA A 1 72 ? 2.295 3.733 3.150 1.00 97.75 72 ALA A O 1
ATOM 619 N N . TYR A 1 73 ? 0.570 2.518 2.383 1.00 98.25 73 TYR A N 1
ATOM 620 C CA . TYR A 1 73 ? -0.407 3.598 2.267 1.00 98.25 73 TYR A CA 1
ATOM 621 C C . TYR A 1 73 ? -1.710 3.154 2.917 1.00 98.25 73 TYR A C 1
ATOM 623 O O . TYR A 1 73 ? -2.136 2.024 2.694 1.00 98.25 73 TYR A O 1
ATOM 631 N N . LEU A 1 74 ? -2.367 4.039 3.665 1.00 98.56 74 LEU A N 1
ATOM 632 C CA . LEU A 1 74 ? -3.616 3.738 4.365 1.00 98.56 74 LEU A CA 1
ATOM 633 C C . LEU A 1 74 ? -4.788 4.517 3.762 1.00 98.56 74 LEU A C 1
ATOM 635 O O . LEU A 1 74 ? -4.683 5.722 3.528 1.00 98.56 74 LEU A O 1
ATOM 639 N N . SER A 1 75 ? -5.909 3.837 3.523 1.00 98.38 75 SER A N 1
ATOM 640 C CA . SER A 1 75 ? -7.131 4.469 3.022 1.00 98.38 75 SER A CA 1
ATOM 641 C C . SER A 1 75 ? -7.796 5.375 4.061 1.00 98.38 75 SER A C 1
ATOM 643 O O . SER A 1 75 ? -7.627 5.227 5.272 1.00 98.38 75 SER A O 1
ATOM 645 N N . ASN A 1 76 ? -8.630 6.302 3.588 1.00 97.50 76 ASN A N 1
ATOM 646 C CA . ASN A 1 76 ? -9.329 7.276 4.428 1.00 97.50 76 ASN A CA 1
ATOM 647 C C . ASN A 1 76 ? -10.477 6.675 5.259 1.00 97.50 76 ASN A C 1
ATOM 649 O O . ASN A 1 76 ? -11.058 7.371 6.090 1.00 97.50 76 ASN A O 1
ATOM 653 N N . ASP A 1 77 ? -10.817 5.404 5.058 1.00 97.38 77 ASP A N 1
ATOM 654 C CA . ASP A 1 77 ? -11.724 4.635 5.920 1.00 97.38 77 ASP A CA 1
ATOM 655 C C . ASP A 1 77 ? -10.988 3.664 6.861 1.00 97.38 77 ASP A C 1
ATOM 657 O O . ASP A 1 77 ? -11.637 3.000 7.667 1.00 97.38 77 ASP A O 1
ATOM 661 N N . GLY A 1 78 ? -9.655 3.579 6.769 1.00 97.88 78 GLY A N 1
ATOM 662 C CA . GLY A 1 78 ? -8.832 2.654 7.546 1.00 97.88 78 GLY A CA 1
ATOM 663 C C . GLY A 1 78 ? -9.030 1.177 7.192 1.00 97.88 78 GLY A C 1
ATOM 664 O O . GLY A 1 78 ? -8.570 0.316 7.933 1.00 97.88 78 GLY A O 1
ATOM 665 N N . MET A 1 79 ? -9.749 0.849 6.113 1.00 98.19 79 MET A N 1
ATOM 666 C CA . MET A 1 79 ? -10.084 -0.541 5.770 1.00 98.19 79 MET A CA 1
ATOM 667 C C . MET A 1 79 ? -9.075 -1.180 4.818 1.00 98.19 79 MET A C 1
ATOM 669 O O . MET A 1 79 ? -9.012 -2.407 4.731 1.00 98.19 79 MET A O 1
ATOM 673 N N . TYR A 1 80 ? -8.287 -0.368 4.110 1.00 98.44 80 TYR A N 1
ATOM 674 C CA . TYR A 1 80 ? -7.378 -0.823 3.068 1.00 98.44 80 TYR A CA 1
ATOM 675 C C . TYR A 1 80 ? -5.955 -0.349 3.318 1.00 98.44 80 TYR A C 1
ATOM 677 O O . TYR A 1 80 ? -5.724 0.827 3.603 1.00 98.44 80 TYR A O 1
ATOM 685 N N . ILE A 1 81 ? -5.001 -1.254 3.114 1.00 98.25 81 ILE A N 1
ATOM 686 C CA . ILE A 1 81 ? -3.581 -0.919 3.060 1.00 98.25 81 ILE A CA 1
ATOM 687 C C . ILE A 1 81 ? -3.023 -1.282 1.681 1.00 98.25 81 ILE A C 1
ATOM 689 O O . ILE A 1 81 ? -3.260 -2.370 1.143 1.00 98.25 81 ILE A O 1
ATOM 693 N N . GLY A 1 82 ? -2.338 -0.319 1.075 1.00 98.25 82 GLY A N 1
ATOM 694 C CA . GLY A 1 82 ? -1.586 -0.487 -0.159 1.00 98.25 82 GLY A CA 1
ATOM 695 C C . GLY A 1 82 ? -0.125 -0.738 0.173 1.00 98.25 82 GLY A C 1
ATOM 696 O O . GLY A 1 82 ? 0.478 0.083 0.855 1.00 98.25 82 GLY A O 1
ATOM 697 N N . ILE A 1 83 ? 0.435 -1.845 -0.305 1.00 98.19 83 ILE A N 1
ATOM 698 C CA . ILE A 1 83 ? 1.790 -2.296 0.023 1.00 98.19 83 ILE A CA 1
ATOM 699 C C . ILE A 1 83 ? 2.606 -2.367 -1.273 1.00 98.19 83 ILE A C 1
ATOM 701 O O . ILE A 1 83 ? 2.458 -3.327 -2.044 1.00 98.19 83 ILE A O 1
ATOM 705 N N . PRO A 1 84 ? 3.455 -1.363 -1.543 1.00 97.38 84 PRO A N 1
ATOM 706 C CA . PRO A 1 84 ? 4.456 -1.434 -2.594 1.00 97.38 84 PRO A CA 1
ATOM 707 C C . PRO A 1 84 ? 5.428 -2.602 -2.430 1.00 97.38 84 PRO A C 1
ATOM 709 O O . PRO A 1 84 ? 5.646 -3.148 -1.348 1.00 97.38 84 PRO A O 1
ATOM 712 N N . PHE A 1 85 ? 6.075 -2.952 -3.531 1.00 93.62 85 PHE A N 1
ATOM 713 C CA . PHE A 1 85 ? 7.323 -3.696 -3.521 1.00 93.62 85 PHE A CA 1
ATOM 714 C C . PHE A 1 85 ? 8.392 -2.954 -2.707 1.00 93.62 85 PHE A C 1
ATOM 716 O O . PHE A 1 85 ? 8.332 -1.737 -2.554 1.00 93.62 85 PHE A O 1
ATOM 723 N N . TRP A 1 86 ? 9.380 -3.683 -2.182 1.00 89.38 86 TRP A N 1
ATOM 724 C CA . TRP A 1 86 ? 10.389 -3.121 -1.274 1.00 89.38 86 TRP A CA 1
ATOM 725 C C . TRP A 1 86 ? 11.198 -1.975 -1.904 1.00 89.38 86 TRP A C 1
ATOM 727 O O . TRP A 1 86 ? 11.489 -0.999 -1.219 1.00 89.38 86 TRP A O 1
ATOM 737 N N . GLY A 1 87 ? 11.483 -2.057 -3.209 1.00 89.50 87 GLY A N 1
ATOM 738 C CA . GLY A 1 87 ? 12.114 -0.984 -3.986 1.00 89.50 87 GLY A CA 1
ATOM 739 C C . GLY A 1 87 ? 11.174 0.166 -4.367 1.00 89.50 87 GLY A C 1
ATOM 740 O O . GLY A 1 87 ? 11.591 1.077 -5.071 1.00 89.50 87 GLY A O 1
ATOM 741 N N . GLU A 1 88 ? 9.911 0.132 -3.929 1.00 91.31 88 GLU A N 1
ATOM 742 C CA . GLU A 1 88 ? 8.862 1.101 -4.255 1.00 91.31 88 GLU A CA 1
ATOM 743 C C . GLU A 1 88 ? 8.708 1.295 -5.778 1.00 91.31 88 GLU A C 1
ATOM 745 O O . GLU A 1 88 ? 8.125 0.448 -6.469 1.00 91.31 88 GLU A O 1
ATOM 750 N N . SER A 1 89 ? 9.217 2.413 -6.300 1.00 93.31 89 SER A N 1
ATOM 751 C CA . SER A 1 89 ? 9.222 2.780 -7.716 1.00 93.31 89 SER A CA 1
ATOM 752 C C . SER A 1 89 ? 10.447 2.293 -8.499 1.00 93.31 89 SER A C 1
ATOM 754 O O . SER A 1 89 ? 10.505 2.462 -9.720 1.00 93.31 89 SER A O 1
ATOM 756 N N . LEU A 1 90 ? 11.419 1.694 -7.813 1.00 94.38 90 LEU A N 1
ATOM 757 C CA . LEU A 1 90 ? 12.642 1.140 -8.380 1.00 94.38 90 LEU A CA 1
ATOM 758 C C . LEU A 1 90 ? 12.557 -0.387 -8.445 1.00 94.38 90 LEU A C 1
ATOM 760 O O . LEU A 1 90 ? 12.170 -1.060 -7.488 1.00 94.38 90 LEU A O 1
ATOM 764 N N . ILE A 1 91 ? 12.929 -0.941 -9.594 1.00 94.94 91 ILE A N 1
ATOM 765 C CA . ILE A 1 91 ? 12.995 -2.384 -9.843 1.00 94.94 91 ILE A CA 1
ATOM 766 C C . ILE A 1 91 ? 14.422 -2.782 -10.231 1.00 94.94 91 ILE A C 1
ATOM 768 O O . ILE A 1 91 ? 15.134 -1.975 -10.835 1.00 94.94 91 ILE A O 1
ATOM 772 N N . PRO A 1 92 ? 14.869 -4.002 -9.892 1.00 93.94 92 PRO A N 1
ATOM 773 C CA . PRO A 1 92 ? 16.240 -4.421 -10.166 1.00 93.94 92 PRO A CA 1
ATOM 774 C C . PRO A 1 92 ? 16.502 -4.537 -11.674 1.00 93.94 92 PRO A C 1
ATOM 776 O O . PRO A 1 92 ? 15.574 -4.677 -12.471 1.00 93.94 92 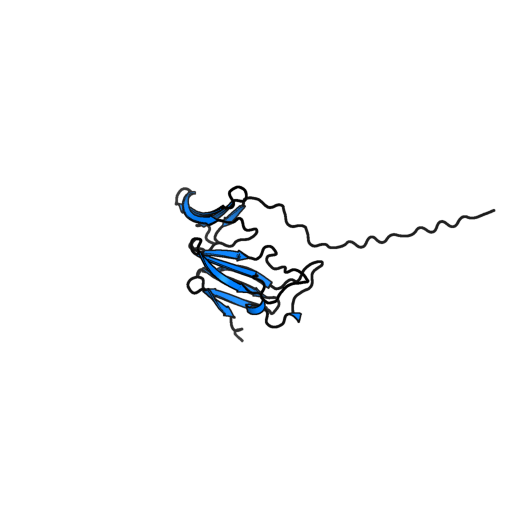PRO A O 1
ATOM 779 N N . ARG A 1 93 ? 17.772 -4.483 -12.089 1.00 93.62 93 ARG A N 1
ATOM 780 C CA . ARG A 1 93 ? 18.155 -4.534 -13.516 1.00 93.62 93 ARG A CA 1
AT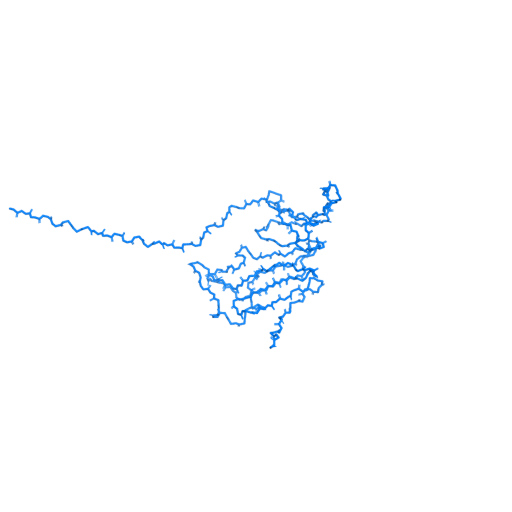OM 781 C C . ARG A 1 93 ? 17.805 -5.858 -14.200 1.00 93.62 93 ARG A C 1
ATOM 783 O O . ARG A 1 93 ? 17.533 -5.869 -15.394 1.00 93.62 93 ARG A O 1
ATOM 790 N N . ASP A 1 94 ? 17.764 -6.949 -13.448 1.00 94.75 94 ASP A N 1
ATOM 791 C CA . ASP A 1 94 ? 17.395 -8.298 -13.890 1.00 94.75 94 ASP A CA 1
ATOM 792 C C . ASP A 1 94 ? 15.904 -8.614 -13.660 1.00 94.75 94 ASP A C 1
ATOM 794 O O . ASP A 1 94 ? 15.507 -9.770 -13.487 1.00 94.75 94 ASP A O 1
ATOM 798 N N . TYR A 1 95 ? 15.053 -7.584 -13.637 1.00 95.31 95 TYR A N 1
ATOM 799 C CA . TYR A 1 95 ? 13.637 -7.743 -13.339 1.00 95.31 95 TYR A CA 1
ATOM 800 C C . TYR A 1 95 ? 12.900 -8.712 -14.278 1.00 95.31 95 TYR A C 1
ATOM 802 O O . TYR A 1 95 ? 13.209 -8.877 -15.458 1.00 95.31 95 TYR A O 1
ATOM 810 N N . ARG A 1 96 ? 11.803 -9.276 -13.760 1.00 96.62 96 ARG A N 1
ATOM 811 C CA . ARG A 1 96 ? 10.801 -10.001 -14.555 1.00 96.62 96 ARG A CA 1
ATOM 812 C C . ARG A 1 96 ? 9.587 -9.116 -14.796 1.00 96.62 96 ARG A C 1
ATOM 814 O O . ARG A 1 96 ? 9.137 -8.427 -13.880 1.00 96.62 96 ARG A O 1
ATOM 821 N N . LYS A 1 97 ? 9.007 -9.173 -15.994 1.00 97.00 97 LYS A N 1
ATOM 822 C CA . LYS A 1 97 ? 7.823 -8.374 -16.360 1.00 97.00 97 LYS A CA 1
ATOM 823 C C . LYS A 1 97 ? 6.612 -8.682 -15.471 1.00 97.00 97 LYS A C 1
ATOM 825 O O . LYS A 1 97 ? 5.795 -7.811 -15.209 1.00 97.00 97 LYS A O 1
ATOM 830 N N . GLU A 1 98 ? 6.520 -9.899 -14.950 1.00 97.12 98 GLU A N 1
ATOM 831 C CA . GLU A 1 98 ? 5.432 -10.369 -14.089 1.00 97.12 98 GLU A CA 1
ATOM 832 C C . GLU A 1 98 ? 5.709 -10.134 -12.595 1.00 97.12 98 GLU A C 1
ATOM 834 O O . GLU A 1 98 ? 4.944 -10.610 -11.748 1.00 97.12 98 GLU A O 1
ATOM 839 N N . GLN A 1 99 ? 6.807 -9.458 -12.232 1.00 96.19 99 GLN A N 1
ATOM 840 C CA . GLN A 1 99 ? 7.115 -9.194 -10.828 1.00 96.19 99 GLN A CA 1
ATOM 841 C C . GLN A 1 99 ? 5.984 -8.410 -10.155 1.00 96.19 99 GLN A C 1
ATOM 843 O O . GLN A 1 99 ? 5.357 -7.541 -10.765 1.00 96.19 99 GLN A O 1
ATOM 848 N N . VAL A 1 100 ? 5.726 -8.729 -8.889 1.00 97.06 100 VAL A N 1
ATOM 849 C CA . VAL A 1 100 ? 4.731 -8.022 -8.084 1.00 97.06 100 VAL A CA 1
ATOM 850 C C . VAL A 1 100 ? 5.295 -6.667 -7.696 1.00 97.06 100 VAL A C 1
ATOM 852 O O . VAL A 1 100 ? 6.329 -6.610 -7.038 1.00 97.06 100 VAL A O 1
ATOM 855 N N . VAL A 1 101 ? 4.588 -5.604 -8.064 1.00 97.69 101 VAL A N 1
ATOM 856 C CA . VAL A 1 101 ? 4.960 -4.232 -7.703 1.00 97.69 101 VAL A CA 1
ATOM 857 C C . VAL A 1 101 ? 4.065 -3.679 -6.606 1.00 97.69 101 VAL A C 1
ATOM 859 O O . VAL A 1 101 ? 4.522 -2.883 -5.801 1.00 97.69 101 VAL A O 1
ATOM 862 N N . PHE A 1 102 ? 2.822 -4.152 -6.494 1.00 98.38 102 PHE A N 1
ATOM 863 C CA . PHE A 1 102 ? 1.891 -3.639 -5.496 1.00 98.38 102 PHE A CA 1
ATOM 864 C C . PHE A 1 102 ? 0.912 -4.710 -5.016 1.00 98.38 102 PHE A C 1
ATOM 866 O O . PHE A 1 102 ? 0.467 -5.567 -5.786 1.00 98.38 102 PHE A O 1
ATOM 873 N N . ARG A 1 103 ? 0.556 -4.653 -3.733 1.00 98.31 103 ARG A N 1
ATOM 874 C CA . ARG A 1 103 ? -0.482 -5.479 -3.115 1.00 98.31 103 ARG A CA 1
ATOM 875 C C . ARG A 1 103 ? -1.518 -4.582 -2.459 1.00 98.31 103 ARG A C 1
ATOM 877 O O . ARG A 1 103 ? -1.170 -3.638 -1.761 1.00 98.31 103 ARG A O 1
ATOM 884 N N . LEU A 1 104 ? -2.785 -4.915 -2.654 1.00 98.44 104 LEU A N 1
ATOM 885 C CA . LEU A 1 104 ? -3.900 -4.310 -1.946 1.00 98.44 104 LEU A CA 1
ATOM 886 C C . LEU A 1 104 ? -4.468 -5.321 -0.962 1.00 98.44 104 LEU A C 1
ATOM 888 O O . LEU A 1 104 ? -4.844 -6.430 -1.353 1.00 98.44 104 LEU A O 1
ATOM 892 N N . VAL A 1 105 ? -4.588 -4.902 0.286 1.00 98.25 105 VAL A N 1
ATOM 893 C CA . VAL A 1 105 ? -5.125 -5.704 1.379 1.00 98.25 105 VAL A CA 1
ATOM 894 C C . VAL A 1 105 ? -6.327 -4.974 1.974 1.00 98.25 105 VAL A C 1
ATOM 896 O O . VAL A 1 105 ? -6.302 -3.752 2.105 1.00 98.25 105 VAL A O 1
ATOM 899 N N . LYS A 1 106 ? -7.375 -5.721 2.325 1.00 98.00 106 LYS A N 1
ATOM 900 C CA . LYS A 1 106 ? -8.545 -5.242 3.064 1.00 98.00 106 LYS A CA 1
ATOM 901 C C . LYS A 1 106 ? -8.647 -6.010 4.370 1.00 98.00 106 LYS A C 1
ATOM 903 O O . LYS A 1 106 ? -8.778 -7.231 4.321 1.00 98.00 106 LYS A O 1
ATOM 908 N N . GLU A 1 107 ? -8.602 -5.310 5.499 1.00 97.62 107 GLU A N 1
ATOM 909 C CA . GLU A 1 107 ? -8.777 -5.915 6.831 1.00 97.62 107 GLU A CA 1
ATOM 910 C C . GLU A 1 107 ? -7.909 -7.181 7.013 1.00 97.62 107 GLU A C 1
ATOM 912 O O . GLU A 1 107 ? -8.389 -8.263 7.353 1.00 97.62 107 GLU A O 1
ATOM 917 N N . GLY A 1 108 ? -6.627 -7.068 6.648 1.00 97.31 108 GLY A N 1
ATOM 918 C CA . GLY A 1 108 ? -5.636 -8.148 6.695 1.00 97.31 108 GLY A CA 1
ATOM 919 C C . GLY A 1 108 ? -5.733 -9.229 5.610 1.00 97.31 108 GLY A C 1
ATOM 920 O O . GLY A 1 108 ? -4.903 -10.134 5.572 1.00 97.31 108 GLY A O 1
ATOM 921 N N . LYS A 1 109 ? -6.693 -9.145 4.681 1.00 97.00 109 LYS A N 1
ATOM 922 C CA . LYS A 1 109 ? -6.865 -10.111 3.582 1.00 97.00 109 LYS A CA 1
ATOM 923 C C . LYS A 1 109 ? -6.417 -9.534 2.245 1.00 97.00 109 LYS A C 1
ATOM 925 O O . LYS A 1 109 ? -6.857 -8.460 1.843 1.00 97.00 109 LYS A O 1
ATOM 930 N N . LEU A 1 110 ? -5.564 -10.260 1.524 1.00 96.81 110 LEU A N 1
ATOM 931 C CA . LEU A 1 110 ? -5.110 -9.872 0.187 1.00 96.81 110 LEU A CA 1
ATOM 932 C C . LEU A 1 110 ? -6.289 -9.848 -0.800 1.00 96.81 110 LEU A C 1
ATOM 934 O O . LEU A 1 110 ? -6.934 -10.868 -1.025 1.00 96.81 110 LEU A O 1
ATOM 938 N N . ILE A 1 111 ? -6.536 -8.691 -1.414 1.00 96.25 111 ILE A N 1
ATOM 939 C CA . ILE A 1 111 ? -7.613 -8.480 -2.394 1.00 96.25 111 ILE A CA 1
ATOM 940 C C . ILE A 1 111 ? -7.067 -8.461 -3.816 1.00 96.25 111 ILE A C 1
ATOM 942 O O . ILE A 1 111 ? -7.667 -9.029 -4.729 1.00 96.25 111 ILE A O 1
ATOM 946 N N . ARG A 1 112 ? -5.925 -7.796 -4.026 1.00 97.81 112 ARG A N 1
ATOM 947 C CA . ARG A 1 112 ? -5.331 -7.653 -5.356 1.00 97.81 112 ARG A CA 1
ATOM 948 C C . ARG A 1 112 ? -3.813 -7.668 -5.298 1.00 97.81 112 ARG A C 1
ATOM 950 O O . ARG A 1 112 ? -3.202 -7.081 -4.413 1.00 97.81 112 ARG A O 1
ATOM 957 N N . VAL A 1 113 ? -3.223 -8.292 -6.307 1.00 98.25 113 VAL A N 1
ATOM 958 C CA . VAL A 1 113 ? -1.805 -8.188 -6.645 1.00 98.25 113 VAL A CA 1
ATOM 959 C C . VAL A 1 113 ? -1.721 -7.508 -8.003 1.00 98.25 113 VAL A C 1
ATOM 961 O O . VAL A 1 113 ? -2.441 -7.908 -8.915 1.00 98.25 113 VAL A O 1
ATOM 964 N N . ILE A 1 114 ? -0.876 -6.489 -8.117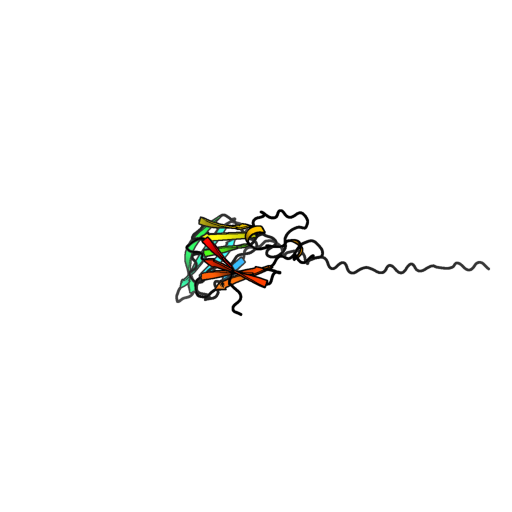 1.00 98.19 114 ILE A N 1
ATOM 965 C CA . ILE A 1 114 ? -0.561 -5.824 -9.380 1.00 98.19 114 ILE A CA 1
ATOM 966 C C . ILE A 1 114 ? 0.867 -6.185 -9.767 1.00 98.19 114 ILE A C 1
ATOM 968 O O . ILE A 1 114 ? 1.805 -6.061 -8.967 1.00 98.19 114 ILE A O 1
ATOM 972 N N . ARG A 1 115 ? 1.017 -6.634 -11.008 1.00 98.19 115 ARG A N 1
ATOM 973 C CA . ARG A 1 115 ? 2.293 -6.957 -11.638 1.00 98.19 115 ARG A CA 1
ATOM 974 C C . ARG A 1 115 ? 2.738 -5.841 -12.573 1.00 98.19 115 ARG A C 1
ATOM 976 O O . ARG A 1 115 ? 1.921 -5.083 -13.087 1.00 98.19 115 ARG A O 1
ATOM 983 N N . LEU A 1 116 ? 4.044 -5.747 -12.806 1.00 97.81 116 LEU A N 1
ATOM 984 C CA . LEU A 1 116 ? 4.625 -4.666 -13.604 1.00 97.81 116 LEU A CA 1
ATOM 985 C C . LEU A 1 116 ? 4.072 -4.611 -15.043 1.00 97.81 116 LEU A C 1
ATOM 987 O O . LEU A 1 116 ? 3.784 -3.528 -15.548 1.00 97.81 116 LEU A O 1
ATOM 991 N N . ASN A 1 117 ? 3.854 -5.761 -15.682 1.00 97.81 117 ASN A N 1
ATOM 992 C CA . ASN A 1 117 ? 3.260 -5.873 -17.020 1.00 97.81 117 ASN A CA 1
ATOM 993 C C . ASN A 1 117 ? 1.779 -5.464 -17.110 1.00 97.81 117 ASN A C 1
ATOM 995 O O . ASN A 1 117 ? 1.257 -5.346 -18.213 1.00 97.81 117 ASN A O 1
ATOM 999 N N . GLU A 1 118 ? 1.099 -5.236 -15.984 1.00 97.94 118 GLU A N 1
ATOM 1000 C CA . GLU A 1 118 ? -0.239 -4.632 -15.970 1.00 97.94 118 GLU A CA 1
ATOM 1001 C C . GLU A 1 118 ? -0.180 -3.096 -16.031 1.00 97.94 118 GLU A C 1
ATOM 1003 O O . GLU A 1 118 ? -1.191 -2.456 -16.320 1.00 97.94 118 GLU A O 1
ATOM 1008 N N . LEU A 1 119 ? 0.986 -2.504 -15.744 1.00 97.56 119 LEU A N 1
ATOM 1009 C CA . LEU A 1 119 ? 1.193 -1.056 -15.664 1.00 97.56 119 LEU A CA 1
ATOM 1010 C C . LEU A 1 119 ? 2.017 -0.500 -16.830 1.00 97.56 119 LEU A C 1
ATOM 1012 O O . LEU A 1 119 ? 1.747 0.613 -17.281 1.00 97.56 119 LEU A O 1
ATOM 1016 N N . ILE A 1 120 ? 3.015 -1.255 -17.297 1.00 97.62 120 ILE A N 1
ATOM 1017 C CA . ILE A 1 120 ? 3.963 -0.834 -18.334 1.00 97.62 120 ILE A CA 1
ATOM 1018 C C . ILE A 1 120 ? 3.671 -1.568 -19.638 1.00 97.62 120 ILE A C 1
ATOM 1020 O O . ILE A 1 120 ? 3.763 -2.794 -19.705 1.00 97.62 120 ILE A O 1
ATOM 1024 N N . GLU A 1 121 ? 3.356 -0.805 -20.684 1.00 96.00 121 GLU A N 1
ATOM 1025 C CA . GLU A 1 121 ? 3.072 -1.348 -22.014 1.00 96.00 121 GLU A CA 1
ATOM 1026 C C . GLU A 1 121 ? 4.367 -1.569 -22.805 1.00 96.00 121 GLU A C 1
ATOM 1028 O O . GLU A 1 121 ? 4.562 -2.627 -23.408 1.00 96.00 121 GLU A O 1
ATOM 1033 N N . ASN A 1 122 ? 5.285 -0.600 -22.767 1.00 96.75 122 ASN A N 1
ATOM 1034 C CA . ASN A 1 122 ? 6.578 -0.675 -23.430 1.00 96.75 122 ASN A CA 1
ATOM 1035 C C . ASN A 1 122 ? 7.723 -0.532 -22.420 1.00 96.75 122 ASN A C 1
ATOM 1037 O O . ASN A 1 122 ? 8.080 0.556 -21.977 1.00 96.75 122 ASN A O 1
ATOM 1041 N N . PHE A 1 123 ? 8.368 -1.657 -22.123 1.00 96.88 123 PHE A N 1
ATOM 1042 C CA . PHE A 1 123 ? 9.469 -1.745 -21.163 1.00 96.88 123 PHE A CA 1
ATOM 1043 C C . PHE A 1 123 ? 10.731 -0.970 -21.573 1.00 96.88 123 PHE A C 1
ATOM 1045 O O . PHE A 1 123 ? 11.560 -0.682 -20.716 1.00 96.88 123 PHE A O 1
ATOM 1052 N N . ASN A 1 124 ? 10.858 -0.561 -22.839 1.00 96.19 124 ASN A N 1
ATOM 1053 C CA . ASN A 1 124 ? 11.936 0.334 -23.268 1.00 96.19 124 ASN A CA 1
ATOM 1054 C C . ASN A 1 124 ? 11.752 1.772 -22.745 1.00 96.19 124 ASN A C 1
ATOM 1056 O O . ASN A 1 124 ? 12.675 2.572 -22.848 1.00 96.19 124 ASN A O 1
ATOM 1060 N N . ASN A 1 125 ? 10.577 2.111 -22.199 1.00 96.81 125 ASN A N 1
ATOM 1061 C CA . ASN A 1 125 ? 10.303 3.416 -21.592 1.00 96.81 125 ASN A CA 1
ATOM 1062 C C . ASN A 1 125 ? 10.772 3.519 -20.132 1.00 96.81 125 ASN A C 1
ATOM 1064 O O . ASN A 1 125 ? 10.661 4.593 -19.540 1.00 96.81 125 ASN A O 1
ATOM 1068 N N . LEU A 1 126 ? 11.236 2.420 -19.530 1.00 97.19 126 LEU A N 1
ATOM 1069 C CA . LEU A 1 126 ? 11.780 2.444 -18.176 1.00 97.19 126 LEU A CA 1
ATOM 1070 C C . LEU A 1 126 ? 13.004 3.360 -18.109 1.00 97.19 126 LEU A C 1
ATOM 1072 O O . LEU A 1 126 ? 13.833 3.376 -19.018 1.00 97.19 126 LEU A O 1
ATOM 1076 N N . ILE A 1 127 ? 13.122 4.113 -17.019 1.00 96.88 127 ILE A N 1
ATOM 1077 C CA . ILE A 1 127 ? 14.220 5.064 -16.840 1.00 96.88 127 ILE A CA 1
ATOM 1078 C C . ILE A 1 127 ? 15.346 4.363 -16.085 1.00 96.88 127 ILE A C 1
ATOM 1080 O O . ILE A 1 127 ? 15.135 3.881 -14.974 1.00 96.88 127 ILE A O 1
ATOM 1084 N N . GLU A 1 128 ? 16.532 4.282 -16.683 1.00 95.31 128 GLU A N 1
ATOM 1085 C CA . GLU A 1 128 ? 17.710 3.706 -16.030 1.00 95.31 128 GLU A CA 1
ATOM 1086 C C . GLU A 1 128 ? 18.223 4.625 -14.911 1.00 95.31 128 GLU A C 1
ATOM 1088 O O . GLU A 1 128 ? 18.373 5.834 -15.099 1.00 95.31 128 GLU A O 1
ATOM 1093 N N . THR A 1 129 ? 18.506 4.038 -13.749 1.00 91.38 129 THR A N 1
ATOM 1094 C CA . THR A 1 129 ? 19.250 4.668 -12.651 1.00 91.38 129 THR A CA 1
ATOM 1095 C C . THR A 1 129 ? 20.609 3.985 -12.484 1.00 91.38 129 THR A C 1
ATOM 1097 O O . THR A 1 129 ? 20.942 3.023 -13.191 1.00 91.38 129 THR A O 1
ATOM 1100 N N . ALA A 1 130 ? 21.413 4.455 -11.526 1.00 87.81 130 ALA A N 1
ATOM 1101 C CA . ALA A 1 130 ? 22.730 3.888 -11.251 1.00 87.81 130 ALA A CA 1
ATOM 1102 C C . ALA A 1 130 ? 22.688 2.367 -11.015 1.00 87.81 130 ALA A C 1
ATOM 1104 O O . ALA A 1 130 ? 23.583 1.653 -11.465 1.00 87.81 130 ALA A O 1
ATOM 1105 N N . SER A 1 131 ? 21.636 1.853 -10.367 1.00 86.44 131 SER A N 1
ATOM 1106 C CA . SER A 1 131 ? 21.531 0.425 -10.042 1.00 86.44 131 SER A CA 1
ATOM 1107 C C . SER A 1 131 ? 20.174 -0.226 -10.336 1.00 86.44 131 SER A C 1
ATOM 1109 O O . SER A 1 131 ? 20.066 -1.450 -10.268 1.00 86.44 131 SER A O 1
ATOM 1111 N N . HIS A 1 132 ? 19.165 0.548 -10.747 1.00 94.81 132 HIS A N 1
ATOM 1112 C CA . HIS A 1 132 ? 17.786 0.086 -10.936 1.00 94.81 132 HIS A CA 1
ATOM 1113 C C . HIS A 1 132 ? 17.161 0.635 -12.226 1.00 94.81 132 HIS A C 1
ATOM 1115 O O . HIS A 1 132 ? 17.771 1.401 -12.971 1.00 94.81 132 HIS A O 1
ATOM 1121 N N . TYR A 1 133 ? 15.915 0.239 -12.475 1.00 96.56 133 TYR A N 1
ATOM 1122 C CA . TYR A 1 133 ? 15.006 0.954 -13.360 1.00 96.56 133 TYR A CA 1
ATOM 1123 C C . TYR A 1 133 ? 13.897 1.619 -12.552 1.00 96.56 133 TYR A C 1
ATOM 1125 O O . TYR A 1 133 ? 13.298 1.002 -11.674 1.00 96.56 133 TYR A O 1
ATOM 1133 N N . TYR A 1 134 ? 13.580 2.859 -12.895 1.00 96.88 134 TYR A N 1
ATOM 1134 C CA . TYR A 1 134 ? 12.408 3.568 -12.411 1.00 96.88 134 TYR A CA 1
ATOM 1135 C C . TYR A 1 134 ? 11.229 3.344 -13.366 1.00 96.88 134 TYR A C 1
ATOM 1137 O O . TYR A 1 134 ? 11.344 3.574 -14.575 1.00 96.88 134 TYR A O 1
ATOM 1145 N N . TRP A 1 135 ? 10.093 2.880 -12.833 1.00 97.19 135 TRP A N 1
ATOM 1146 C CA . TRP A 1 135 ? 8.907 2.531 -13.634 1.00 97.19 135 TRP A CA 1
ATOM 1147 C C . TRP A 1 135 ? 7.718 3.482 -13.436 1.00 97.19 135 TRP A C 1
ATOM 1149 O O . TRP A 1 135 ? 6.849 3.573 -14.310 1.00 97.19 135 TRP A O 1
ATOM 1159 N N . GLY A 1 136 ? 7.654 4.215 -12.325 1.00 96.44 136 GLY A N 1
ATOM 1160 C CA . GLY A 1 136 ? 6.482 5.022 -12.000 1.00 96.44 136 GLY A CA 1
ATOM 1161 C C . GLY A 1 136 ? 6.458 5.526 -10.567 1.00 96.44 136 GLY A C 1
ATOM 1162 O O . GLY A 1 136 ? 7.483 5.588 -9.909 1.00 96.44 136 GLY A O 1
ATOM 1163 N N . ASN A 1 137 ? 5.283 5.901 -10.080 1.00 96.50 137 ASN A N 1
ATOM 1164 C CA . ASN A 1 137 ? 5.093 6.430 -8.739 1.00 96.50 137 ASN A CA 1
ATOM 1165 C C . ASN A 1 137 ? 3.735 6.017 -8.162 1.00 96.50 137 ASN A C 1
ATOM 1167 O O . ASN A 1 137 ? 2.735 5.923 -8.880 1.00 96.50 137 ASN A O 1
ATOM 1171 N N . TYR A 1 138 ? 3.682 5.847 -6.847 1.00 97.06 138 TYR A N 1
ATOM 1172 C CA . TYR A 1 138 ? 2.443 5.678 -6.104 1.00 97.06 138 TYR A CA 1
ATOM 1173 C C . TYR A 1 138 ? 1.999 7.026 -5.542 1.00 97.06 138 TYR A C 1
ATOM 1175 O O . TYR A 1 138 ? 2.753 7.718 -4.865 1.00 97.06 138 TYR A O 1
ATOM 1183 N N . ARG A 1 139 ? 0.751 7.415 -5.802 1.00 96.00 139 ARG A N 1
ATOM 1184 C CA . ARG A 1 139 ? 0.184 8.661 -5.261 1.00 96.00 139 ARG A CA 1
ATOM 1185 C C . ARG A 1 139 ? -0.606 8.446 -3.972 1.00 96.00 139 ARG A C 1
ATOM 1187 O O . ARG A 1 139 ? -0.931 9.418 -3.303 1.00 96.00 139 ARG A O 1
ATOM 1194 N N . GLY A 1 140 ? -0.895 7.194 -3.619 1.00 96.69 140 GLY A N 1
ATOM 1195 C CA . GLY A 1 140 ? -1.693 6.848 -2.448 1.00 96.69 140 GLY A CA 1
ATOM 1196 C C . GLY A 1 140 ? -3.189 6.735 -2.748 1.00 96.69 140 GLY A C 1
ATOM 1197 O O . GLY A 1 140 ? -3.615 6.666 -3.905 1.00 96.69 140 GLY A O 1
ATOM 1198 N N . PHE A 1 141 ? -3.986 6.674 -1.682 1.00 97.56 141 PHE A N 1
ATOM 1199 C CA . PHE A 1 141 ? -5.445 6.671 -1.759 1.00 97.56 141 PHE A CA 1
ATOM 1200 C C . PHE A 1 141 ? -5.983 8.090 -1.920 1.00 97.56 141 PHE A C 1
ATOM 1202 O O . PHE A 1 141 ? -5.514 8.997 -1.247 1.00 97.56 141 PHE A O 1
ATOM 1209 N N . ASN A 1 142 ? -6.994 8.268 -2.769 1.00 94.69 142 ASN A N 1
ATOM 1210 C CA . ASN A 1 142 ? -7.702 9.539 -2.903 1.00 94.69 142 ASN A CA 1
ATOM 1211 C C . ASN A 1 142 ? -8.889 9.657 -1.919 1.00 94.69 142 ASN A C 1
ATOM 1213 O O . ASN A 1 142 ? -9.196 8.750 -1.140 1.00 94.69 142 ASN A O 1
ATOM 1217 N N . ASN A 1 143 ? -9.632 10.763 -2.010 1.00 93.50 143 ASN A N 1
ATOM 1218 C CA . ASN A 1 143 ? -10.795 11.050 -1.156 1.00 93.50 143 ASN A CA 1
ATOM 1219 C C . ASN A 1 143 ? -11.954 10.040 -1.257 1.00 93.50 143 ASN A C 1
ATOM 1221 O O . ASN A 1 143 ? -12.792 9.997 -0.359 1.00 93.50 143 ASN A O 1
ATOM 1225 N N . ILE A 1 144 ? -12.019 9.241 -2.326 1.00 93.38 144 ILE A N 1
ATOM 1226 C CA . ILE A 1 144 ? -13.024 8.180 -2.515 1.00 93.38 144 ILE A CA 1
ATOM 1227 C C . ILE A 1 144 ? -12.424 6.773 -2.343 1.00 93.38 144 ILE A C 1
ATOM 1229 O O . ILE A 1 144 ? -13.027 5.787 -2.761 1.00 93.38 144 ILE A O 1
ATOM 1233 N N . ASN A 1 145 ? -11.243 6.680 -1.722 1.00 94.75 145 ASN A N 1
ATOM 1234 C CA . ASN A 1 145 ? -10.485 5.455 -1.464 1.00 94.75 145 ASN A CA 1
ATOM 1235 C C . ASN A 1 145 ? -10.029 4.687 -2.714 1.00 94.75 145 ASN A C 1
ATOM 1237 O O . ASN A 1 145 ? -9.652 3.527 -2.606 1.00 94.75 145 ASN A O 1
ATOM 1241 N N . GLU A 1 146 ? -9.977 5.294 -3.898 1.00 96.44 146 GLU A N 1
ATOM 1242 C CA . GLU A 1 146 ? -9.261 4.670 -5.017 1.00 96.44 146 GLU A CA 1
ATOM 1243 C C . GLU A 1 146 ? -7.756 4.876 -4.856 1.00 96.44 146 GLU A C 1
ATOM 1245 O O . GLU A 1 146 ? -7.307 5.974 -4.522 1.00 96.44 146 GLU A O 1
ATOM 1250 N N . PHE A 1 147 ? -6.973 3.829 -5.117 1.00 97.62 147 PHE A N 1
ATOM 1251 C CA . PHE A 1 147 ? -5.518 3.921 -5.083 1.00 97.62 147 PHE A CA 1
ATOM 1252 C C . PHE A 1 147 ? -4.978 4.358 -6.445 1.00 97.62 147 PHE A C 1
ATOM 1254 O O . PHE A 1 147 ? -5.358 3.796 -7.476 1.00 97.62 147 PHE A O 1
ATOM 1261 N N . ILE A 1 148 ? -4.106 5.363 -6.452 1.00 97.56 148 ILE A N 1
ATOM 1262 C CA . ILE A 1 148 ? -3.642 6.032 -7.666 1.00 97.56 148 ILE A CA 1
ATOM 1263 C C . ILE A 1 148 ? -2.181 5.671 -7.950 1.00 97.56 148 ILE A C 1
ATOM 1265 O O . ILE A 1 148 ? -1.310 5.805 -7.087 1.00 97.56 148 ILE A O 1
ATOM 1269 N N . ILE A 1 149 ? -1.917 5.236 -9.184 1.00 97.75 149 ILE A N 1
ATOM 1270 C CA . ILE A 1 149 ? -0.583 4.870 -9.671 1.00 97.75 149 ILE A CA 1
ATOM 1271 C C . ILE A 1 149 ? -0.295 5.632 -10.962 1.00 97.75 149 ILE A C 1
ATOM 1273 O O . ILE A 1 149 ? -1.122 5.664 -11.875 1.00 97.75 149 ILE A O 1
ATOM 1277 N N . GLU A 1 150 ? 0.891 6.216 -11.057 1.00 97.25 150 GLU A N 1
ATOM 1278 C CA . GLU A 1 150 ? 1.406 6.867 -12.258 1.00 97.25 150 GLU A CA 1
ATOM 1279 C C . GLU A 1 150 ? 2.610 6.097 -12.791 1.00 97.25 150 GLU A C 1
ATOM 1281 O O . GLU A 1 150 ? 3.360 5.493 -12.034 1.00 97.25 150 GLU A O 1
ATOM 1286 N N . THR A 1 151 ? 2.807 6.103 -14.104 1.00 97.62 151 THR A N 1
ATOM 1287 C CA . THR A 1 151 ? 3.931 5.407 -14.755 1.00 97.62 151 THR A CA 1
ATOM 1288 C C . THR A 1 151 ? 4.783 6.385 -15.548 1.00 97.62 151 THR A C 1
ATOM 1290 O O . THR A 1 151 ? 4.313 7.462 -15.925 1.00 97.62 151 THR A O 1
ATOM 1293 N N . VAL A 1 152 ? 6.009 5.984 -15.884 1.00 97.19 152 VAL A N 1
ATOM 1294 C CA . VAL A 1 152 ? 6.899 6.738 -16.791 1.00 97.19 152 VAL A CA 1
ATOM 1295 C C . VAL A 1 152 ? 6.268 7.018 -18.163 1.00 97.19 152 VAL A C 1
ATOM 1297 O O . VAL A 1 152 ? 6.571 8.019 -18.805 1.00 97.19 152 VAL A O 1
ATOM 1300 N N . GLU A 1 153 ? 5.295 6.202 -18.576 1.00 95.81 153 GLU A N 1
ATOM 1301 C CA . GLU A 1 153 ? 4.519 6.369 -19.812 1.00 95.81 153 GLU A CA 1
ATOM 1302 C C . GLU A 1 153 ? 3.417 7.444 -19.701 1.00 95.81 153 GLU A C 1
ATOM 1304 O O . GLU A 1 153 ? 2.628 7.650 -20.628 1.00 95.81 153 GLU A O 1
ATOM 1309 N N . LYS A 1 154 ? 3.339 8.142 -18.559 1.00 94.25 154 LYS A N 1
ATOM 1310 C CA . LYS A 1 154 ? 2.294 9.122 -18.213 1.00 94.25 154 LYS A CA 1
ATOM 1311 C C . LYS A 1 154 ? 0.889 8.508 -18.155 1.00 94.25 154 LYS A C 1
ATOM 1313 O O . LYS A 1 154 ? -0.117 9.224 -18.234 1.00 94.25 154 LYS A O 1
ATOM 1318 N N . ASN A 1 155 ? 0.802 7.184 -18.019 1.00 95.38 155 ASN A N 1
ATOM 1319 C CA . ASN A 1 155 ? -0.456 6.497 -17.756 1.00 95.38 155 ASN A CA 1
ATOM 1320 C C . ASN A 1 155 ? -0.828 6.695 -16.285 1.00 95.38 155 ASN A C 1
ATOM 1322 O O . ASN A 1 155 ? 0.027 6.553 -15.412 1.00 95.38 155 ASN A O 1
ATOM 1326 N N . HIS A 1 156 ? -2.101 6.999 -16.039 1.00 95.81 156 HIS A N 1
ATOM 1327 C CA . HIS A 1 156 ? -2.668 7.125 -14.700 1.00 95.81 156 HIS A CA 1
ATOM 1328 C C . HIS A 1 156 ? -3.628 5.964 -14.483 1.00 95.81 156 HIS A C 1
ATOM 1330 O O . HIS A 1 156 ? -4.604 5.818 -15.224 1.00 95.81 156 HIS A O 1
ATOM 1336 N N . PHE A 1 157 ? -3.355 5.147 -13.479 1.00 97.44 157 PHE A N 1
ATOM 1337 C CA . PHE A 1 157 ? -4.190 4.023 -13.102 1.00 97.44 157 PHE A CA 1
ATOM 1338 C C . PHE A 1 157 ? -4.929 4.324 -11.806 1.00 97.44 157 PHE A C 1
ATOM 1340 O O . PHE A 1 157 ? -4.374 4.917 -10.881 1.00 97.44 157 PHE A O 1
ATOM 1347 N N . THR A 1 158 ? -6.180 3.881 -11.746 1.00 97.25 158 THR A N 1
ATOM 1348 C CA . THR A 1 158 ? -6.974 3.847 -10.524 1.00 97.25 158 THR A CA 1
ATOM 1349 C C . THR A 1 158 ? -7.292 2.399 -10.180 1.00 97.25 158 THR A C 1
ATOM 1351 O O . THR A 1 158 ? -7.752 1.624 -11.024 1.00 97.25 158 THR A O 1
ATOM 1354 N N . LEU A 1 159 ? -7.012 2.011 -8.941 1.00 97.56 159 LEU A N 1
ATOM 1355 C CA . LEU A 1 159 ? -7.400 0.725 -8.384 1.00 97.56 159 LEU A CA 1
ATOM 1356 C C . LEU A 1 159 ? -8.591 0.945 -7.457 1.00 97.56 159 LEU A C 1
ATOM 1358 O O . LEU A 1 159 ? -8.473 1.594 -6.417 1.00 97.56 159 LEU A O 1
ATOM 1362 N N . ASN A 1 160 ? -9.735 0.379 -7.830 1.00 96.31 160 ASN A N 1
ATOM 1363 C CA . ASN A 1 160 ? -10.915 0.378 -6.978 1.00 96.31 160 ASN A CA 1
ATOM 1364 C C . ASN A 1 160 ? -10.748 -0.701 -5.894 1.00 96.31 160 ASN A C 1
ATOM 1366 O O . ASN A 1 160 ? -10.702 -1.889 -6.233 1.00 96.31 160 ASN A O 1
ATOM 1370 N N . PRO A 1 161 ? -10.684 -0.341 -4.602 1.00 93.88 161 PRO A N 1
ATOM 1371 C CA . PRO A 1 161 ? -10.301 -1.296 -3.572 1.00 93.88 161 PRO A CA 1
ATOM 1372 C C . PRO A 1 161 ? -11.401 -2.304 -3.228 1.00 93.88 161 PRO A C 1
ATOM 1374 O O . PRO A 1 161 ? -11.108 -3.409 -2.782 1.00 93.88 161 PRO A O 1
ATOM 1377 N N . ASN A 1 162 ? -12.665 -1.956 -3.484 1.00 92.94 162 ASN A N 1
ATOM 1378 C CA . ASN A 1 162 ? -13.803 -2.840 -3.237 1.00 92.94 162 ASN A CA 1
ATOM 1379 C C . ASN A 1 162 ? -13.857 -3.999 -4.240 1.00 92.94 162 ASN A C 1
ATOM 1381 O O . ASN A 1 162 ? -14.363 -5.069 -3.922 1.00 92.94 162 ASN A O 1
ATOM 1385 N N . THR A 1 163 ? -13.363 -3.776 -5.460 1.00 93.56 163 THR A N 1
ATOM 1386 C CA . THR A 1 163 ? -13.446 -4.748 -6.563 1.00 93.56 163 THR A CA 1
ATOM 1387 C C . THR A 1 163 ? -12.092 -5.324 -6.965 1.00 93.56 163 THR A C 1
ATOM 1389 O O . THR A 1 163 ? -12.041 -6.305 -7.700 1.00 93.56 163 THR A O 1
ATOM 1392 N N . GLY A 1 164 ? -10.988 -4.694 -6.554 1.00 93.56 164 GLY A N 1
ATOM 1393 C CA . GLY A 1 164 ? -9.645 -5.005 -7.042 1.00 93.56 164 GLY A CA 1
ATOM 1394 C C . GLY A 1 164 ? -9.429 -4.656 -8.521 1.00 93.56 164 GLY A C 1
ATOM 1395 O O . GLY A 1 164 ? -8.407 -5.038 -9.092 1.00 93.56 164 GLY A O 1
ATOM 1396 N N . LYS A 1 165 ? -10.375 -3.955 -9.164 1.00 96.69 165 LYS A N 1
ATOM 1397 C CA . LYS A 1 165 ? -10.295 -3.610 -10.585 1.00 96.69 165 LYS A CA 1
ATOM 1398 C C . LYS A 1 165 ? -9.318 -2.460 -10.803 1.00 96.69 165 LYS A C 1
ATOM 1400 O O . LYS A 1 165 ? -9.526 -1.358 -10.296 1.00 96.69 165 LYS A O 1
ATOM 1405 N N . LEU A 1 166 ? -8.307 -2.717 -11.625 1.00 97.44 166 LEU A N 1
ATOM 1406 C CA . LEU A 1 166 ? -7.380 -1.716 -12.134 1.00 97.44 166 LEU A CA 1
ATOM 1407 C C . LEU A 1 166 ? -7.940 -1.096 -13.420 1.00 97.44 166 LEU A C 1
ATOM 1409 O O . LEU A 1 166 ? -8.343 -1.815 -14.335 1.00 97.44 166 LEU A O 1
ATOM 1413 N N . SER A 1 167 ? -7.986 0.232 -13.494 1.00 96.62 167 SER A N 1
ATOM 1414 C CA . SER A 1 167 ? -8.476 0.967 -14.662 1.00 96.62 167 SER A CA 1
ATOM 1415 C C . SER A 1 167 ? -7.482 2.044 -15.074 1.00 96.62 167 SER A C 1
ATOM 1417 O O . SER A 1 167 ? -7.046 2.844 -14.255 1.00 96.62 167 SER A O 1
ATOM 1419 N N . LYS A 1 168 ? -7.150 2.102 -16.364 1.00 95.50 168 LYS A N 1
ATOM 1420 C CA . LYS A 1 168 ? -6.345 3.178 -16.948 1.00 95.50 168 LYS A CA 1
ATOM 1421 C C . LYS A 1 168 ? -7.253 4.370 -17.264 1.00 95.50 168 LYS A C 1
ATOM 1423 O O . LYS A 1 168 ? -8.209 4.223 -18.031 1.00 95.50 168 LYS A O 1
ATOM 1428 N N . ARG A 1 169 ? -6.978 5.555 -16.707 1.00 87.00 169 ARG A N 1
ATOM 1429 C CA . ARG A 1 169 ? -7.687 6.787 -17.088 1.00 87.00 169 ARG A CA 1
ATOM 1430 C C . ARG A 1 169 ? -7.399 7.091 -18.556 1.00 87.00 169 ARG A C 1
ATOM 1432 O O . ARG A 1 169 ? -6.244 7.203 -18.967 1.00 87.00 169 ARG A O 1
ATOM 1439 N N . LYS A 1 170 ? -8.457 7.255 -19.353 1.00 72.25 170 LYS A N 1
ATOM 1440 C CA . LYS A 1 170 ? -8.329 7.790 -20.712 1.00 72.25 170 LYS A CA 1
ATOM 1441 C C . LYS A 1 170 ? -7.906 9.252 -20.602 1.00 72.25 170 LYS A C 1
ATOM 1443 O O . LYS A 1 170 ? -8.513 9.996 -19.836 1.00 72.25 170 LYS A O 1
ATOM 1448 N N . LYS A 1 171 ? -6.881 9.660 -21.356 1.00 58.53 171 LYS A N 1
ATOM 1449 C CA . LYS A 1 171 ? -6.556 11.082 -21.515 1.00 58.53 171 LYS A CA 1
ATOM 1450 C C . LYS A 1 171 ? -7.798 11.777 -22.072 1.00 58.53 171 LYS A C 1
ATOM 1452 O O . LYS A 1 171 ? -8.232 11.442 -23.175 1.00 58.53 171 LYS A O 1
ATOM 1457 N N . THR A 1 172 ? -8.389 12.688 -21.308 1.00 52.75 172 THR A N 1
ATOM 1458 C CA . THR A 1 172 ? -9.350 13.646 -21.854 1.00 52.75 172 THR A CA 1
ATOM 1459 C C . THR A 1 172 ? -8.563 14.520 -22.829 1.00 52.75 172 THR A C 1
ATOM 1461 O O . THR A 1 172 ? -7.520 15.054 -22.449 1.00 52.75 172 THR A O 1
ATOM 1464 N N . LYS A 1 173 ? -8.978 14.530 -24.100 1.00 37.94 173 LYS A N 1
ATOM 1465 C CA . LYS A 1 173 ? -8.425 15.437 -25.113 1.00 37.94 173 LYS A CA 1
ATOM 1466 C C . LYS A 1 173 ? -8.758 16.880 -24.767 1.00 37.94 173 LYS A C 1
ATOM 1468 O O . LYS A 1 173 ? -9.856 17.085 -24.202 1.00 37.94 173 LYS A O 1
#

pLDDT: mean 90.16, std 14.96, range [37.94, 98.69]

Sequence (173 aa):
MKRIFFIILLCITSVSHADEPLPAPETYQVWSENKKYFAEINLEDDLSTVYRIGKNEERKELWQMYGWFRWAYLSNDGMYIGIPFWGESLIPRDYRKEQVVFRLVKEGKLIRVIRLNELIENFNNLIETASHYYWGNYRGFNNINEFIIETVEKNHFTLNPNTGKLSKRKKTK